Protein AF-A0A9X2EIE8-F1 (afdb_monomer_lite)

Secondary structure (DSSP, 8-state):
-TTIIIIIHHHHHHHSS---SGGG-EEEEEGGGGHHHHHHHHH-TTT-SEEEEES--TTSS-TT--S-HHHHHHHHHHHHPPPTTSSEEEE----SSGGGGSPS--

Radius of gyration: 15.23 Å; chains: 1; bounding box: 39×29×39 Å

Foldseek 3Di:
DVCCQPPVLVVCVVPDPADQFQCRAEEEAEALGLLVQLVCCQPPVRRHAEYERHQYNLVNDDPPDPDCRSVVSVVCSVVRPDDPPRGHYHYDHDDDDPCPSPDPDD

pLDDT: mean 86.69, std 12.81, range [47.38, 98.12]

Structure (mmCIF, N/CA/C/O backbone):
data_AF-A0A9X2EIE8-F1
#
_entry.id   AF-A0A9X2EIE8-F1
#
loop_
_atom_site.group_PDB
_atom_site.id
_atom_site.type_symbol
_atom_site.label_atom_id
_atom_site.label_alt_id
_atom_site.label_comp_id
_atom_site.label_asym_id
_atom_site.label_entity_id
_atom_site.label_seq_id
_atom_site.pdbx_PDB_ins_code
_atom_site.Cartn_x
_atom_site.Cartn_y
_atom_site.Cartn_z
_atom_site.occupancy
_atom_site.B_iso_or_equiv
_atom_site.auth_seq_id
_atom_site.auth_comp_id
_atom_site.auth_asym_id
_atom_site.auth_atom_id
_atom_site.pdbx_PDB_model_num
ATOM 1 N N . MET A 1 1 ? 3.878 7.380 4.542 1.00 91.06 1 MET A N 1
ATOM 2 C CA . MET A 1 1 ? 2.949 6.827 5.554 1.00 91.06 1 MET A CA 1
ATOM 3 C C . MET A 1 1 ? 3.002 7.534 6.918 1.00 91.06 1 MET A C 1
ATOM 5 O O . MET A 1 1 ? 1.959 7.716 7.533 1.00 91.06 1 MET A O 1
ATOM 9 N N . LYS A 1 2 ? 4.160 8.093 7.313 1.00 91.19 2 LYS A N 1
ATOM 10 C CA . LYS A 1 2 ? 4.368 8.967 8.497 1.00 91.19 2 LYS A CA 1
ATOM 11 C C . LYS A 1 2 ? 3.446 10.197 8.641 1.00 91.19 2 LYS A C 1
ATOM 13 O O . LYS A 1 2 ? 3.472 10.845 9.677 1.00 91.19 2 LYS A O 1
ATOM 18 N N . TYR A 1 3 ? 2.661 10.538 7.619 1.00 95.25 3 TYR A N 1
ATOM 19 C CA . TYR A 1 3 ? 1.621 11.572 7.692 1.00 95.25 3 TYR A CA 1
ATOM 20 C C . TYR A 1 3 ? 0.216 10.956 7.703 1.00 95.25 3 TYR A C 1
ATOM 22 O O . TYR A 1 3 ? -0.585 11.260 8.580 1.00 95.25 3 TYR A O 1
ATOM 30 N N . LEU A 1 4 ? -0.063 10.033 6.777 1.00 95.12 4 LEU A N 1
ATOM 31 C CA . LEU A 1 4 ? -1.365 9.371 6.664 1.00 95.12 4 LEU A CA 1
ATOM 32 C C . LEU A 1 4 ? -1.793 8.671 7.964 1.00 95.12 4 LEU A C 1
ATOM 34 O O . LEU A 1 4 ? -2.886 8.942 8.450 1.00 95.12 4 LEU A O 1
ATOM 38 N N . VAL A 1 5 ? -0.927 7.844 8.558 1.00 96.00 5 VAL A N 1
ATOM 39 C CA . VAL A 1 5 ? -1.271 7.055 9.756 1.00 96.00 5 VAL A CA 1
ATOM 40 C C . VAL A 1 5 ? -1.433 7.910 11.017 1.00 96.00 5 VAL A C 1
ATOM 42 O O . VAL A 1 5 ? -2.456 7.771 11.671 1.00 96.00 5 VAL A O 1
ATOM 45 N N . PRO A 1 6 ? -0.514 8.825 11.384 1.00 96.81 6 PRO A N 1
ATOM 46 C CA . PRO A 1 6 ? -0.671 9.583 12.629 1.00 96.81 6 PRO A CA 1
ATOM 47 C C . PRO A 1 6 ? -1.516 10.859 12.500 1.00 96.81 6 PRO A C 1
ATOM 49 O O . PRO A 1 6 ? -1.823 11.472 13.521 1.00 96.81 6 PRO A O 1
ATOM 52 N N . LYS A 1 7 ? -1.851 11.320 11.284 1.00 97.56 7 LYS A N 1
ATOM 53 C CA . LYS A 1 7 ? -2.611 12.571 11.082 1.00 97.56 7 LYS A CA 1
ATOM 54 C C . LYS A 1 7 ? -3.926 12.354 10.348 1.00 97.56 7 LYS A C 1
ATOM 56 O O . LYS A 1 7 ? -4.971 12.722 10.874 1.00 97.56 7 LYS A O 1
ATOM 61 N N . VAL A 1 8 ? -3.886 11.776 9.149 1.00 97.06 8 VAL A N 1
ATOM 62 C CA . VAL A 1 8 ? -5.070 11.716 8.276 1.00 97.06 8 VAL A CA 1
ATOM 63 C C . VAL A 1 8 ? -6.078 10.684 8.769 1.00 97.06 8 VAL A C 1
ATOM 65 O O . VAL A 1 8 ? -7.245 11.027 8.941 1.00 97.06 8 VAL A O 1
ATOM 68 N N . LYS A 1 9 ? -5.641 9.453 9.057 1.00 95.94 9 LYS A N 1
ATOM 69 C CA . LYS A 1 9 ? -6.535 8.394 9.540 1.00 95.94 9 LYS A CA 1
ATOM 70 C C . LYS A 1 9 ? -7.213 8.777 10.871 1.00 95.94 9 LYS A C 1
ATOM 72 O O . LYS A 1 9 ? -8.436 8.744 10.897 1.00 95.94 9 LYS A O 1
ATOM 77 N N . PRO A 1 10 ? -6.511 9.263 11.917 1.00 96.62 10 PRO A N 1
ATOM 78 C CA . PRO A 1 10 ? -7.159 9.720 13.148 1.00 96.62 10 PRO A CA 1
ATOM 79 C C . PRO A 1 10 ? -8.115 10.893 12.932 1.00 96.62 10 PRO A C 1
ATOM 81 O O . PRO A 1 10 ? -9.125 10.998 13.619 1.00 96.62 10 PRO A O 1
ATOM 84 N N . CYS A 1 11 ? -7.815 11.789 11.987 1.00 97.81 11 CYS A N 1
ATOM 85 C CA . CYS A 1 11 ? -8.741 12.859 11.629 1.00 97.81 11 CYS A CA 1
ATOM 86 C C . CYS A 1 11 ? -10.046 12.278 11.064 1.00 97.81 11 CYS A C 1
ATOM 88 O O . CYS A 1 11 ? -11.123 12.663 11.502 1.00 97.81 11 CYS A O 1
ATOM 90 N N . ILE A 1 12 ? -9.964 11.307 10.156 1.00 97.31 12 ILE A N 1
ATOM 91 C CA . ILE A 1 12 ? -11.134 10.625 9.591 1.00 97.31 12 ILE A CA 1
ATOM 92 C C . ILE A 1 12 ? -11.893 9.836 10.669 1.00 97.31 12 ILE A C 1
ATOM 94 O O . ILE A 1 12 ? -13.090 10.054 10.838 1.00 97.31 12 ILE A O 1
ATOM 98 N N . ASP A 1 13 ? -11.195 8.990 11.430 1.00 96.38 13 ASP A N 1
ATOM 99 C CA . ASP A 1 13 ? -11.781 8.111 12.451 1.00 96.38 13 ASP A CA 1
ATOM 100 C C . ASP A 1 13 ? -12.551 8.895 13.529 1.00 96.38 13 ASP A C 1
ATOM 102 O O . ASP A 1 13 ? -13.565 8.420 14.031 1.00 96.38 13 ASP A O 1
ATOM 106 N N . ASN A 1 14 ? -12.079 10.095 13.891 1.00 97.31 14 ASN A N 1
ATOM 107 C CA . ASN A 1 14 ? -12.690 10.905 14.949 1.00 97.31 14 ASN A CA 1
ATOM 108 C C . ASN A 1 14 ? -13.808 11.834 14.457 1.00 97.31 14 ASN A C 1
ATOM 110 O O . ASN A 1 14 ? -14.583 12.323 15.276 1.00 97.31 14 ASN A O 1
ATOM 114 N N . ASN A 1 15 ? -13.869 12.129 13.156 1.00 98.12 15 ASN A N 1
ATOM 115 C CA . ASN A 1 15 ? -14.794 13.134 12.618 1.00 98.12 15 ASN A CA 1
ATOM 116 C C . ASN A 1 15 ? -15.881 12.546 11.710 1.00 98.12 15 ASN A C 1
ATOM 118 O O . ASN A 1 15 ? -16.840 13.247 11.394 1.00 98.12 15 ASN A O 1
ATOM 122 N N . LEU A 1 16 ? -15.757 11.285 11.289 1.00 97.62 16 LEU A N 1
ATOM 123 C CA . LEU A 1 16 ? -16.725 10.603 10.431 1.00 97.62 16 LEU A CA 1
ATOM 124 C C . LEU A 1 16 ? -17.214 9.309 11.093 1.00 97.62 16 LEU A C 1
ATOM 126 O O . LEU A 1 16 ? -16.492 8.672 11.853 1.00 97.62 16 LEU A O 1
ATOM 130 N N . ALA A 1 17 ? -18.438 8.887 10.770 1.00 97.44 17 ALA A N 1
ATOM 131 C CA . ALA A 1 17 ? -19.011 7.627 11.248 1.00 97.44 17 ALA A CA 1
ATOM 132 C C . ALA A 1 17 ? -18.441 6.424 10.470 1.00 97.44 17 ALA A C 1
ATOM 134 O O . ALA A 1 17 ? -19.143 5.773 9.697 1.00 97.44 17 ALA A O 1
ATOM 135 N N . VAL A 1 18 ? -17.145 6.160 10.644 1.00 96.00 18 VAL A N 1
ATOM 136 C CA . VAL A 1 18 ? -16.407 5.065 9.999 1.00 96.00 18 VAL A CA 1
ATOM 137 C C . VAL A 1 18 ? -15.859 4.086 11.035 1.00 96.00 18 VAL A C 1
ATOM 139 O O . VAL A 1 18 ? -15.706 4.414 12.210 1.00 96.00 18 VAL A O 1
ATOM 142 N N . SER A 1 19 ? -15.557 2.859 10.610 1.00 95.56 19 SER A N 1
ATOM 143 C CA . SER A 1 19 ? -14.888 1.898 11.487 1.00 95.56 19 SER A CA 1
ATOM 144 C C . SER A 1 19 ? -13.421 2.283 11.669 1.00 95.56 19 SER A C 1
ATOM 146 O O . SER A 1 19 ? -12.705 2.483 10.694 1.00 95.56 19 SER A O 1
ATOM 148 N N . ASN A 1 20 ? -12.960 2.316 12.916 1.00 92.81 20 ASN A N 1
ATOM 149 C CA . ASN A 1 20 ? -11.549 2.497 13.259 1.00 92.81 20 ASN A CA 1
ATOM 150 C C . ASN A 1 20 ? -10.765 1.169 13.308 1.00 92.81 20 ASN A C 1
ATOM 152 O O . ASN A 1 20 ? -9.565 1.177 13.575 1.00 92.81 20 ASN A O 1
ATOM 156 N N . VAL A 1 21 ? -11.426 0.035 13.051 1.00 93.69 21 VAL A N 1
ATOM 157 C CA . VAL A 1 21 ? -10.815 -1.299 13.063 1.00 93.69 21 VAL A CA 1
ATOM 158 C C . VAL A 1 21 ? -10.010 -1.509 11.780 1.00 93.69 21 VAL A C 1
ATOM 160 O O . VAL A 1 21 ? -10.527 -1.307 10.678 1.00 93.69 21 VAL A O 1
ATOM 163 N N . ALA A 1 22 ? -8.766 -1.975 11.913 1.00 90.81 22 ALA A N 1
ATOM 164 C CA . ALA A 1 22 ? -7.867 -2.242 10.787 1.00 90.81 22 ALA A CA 1
ATOM 165 C C . ALA A 1 22 ? -8.518 -3.139 9.722 1.00 90.81 22 ALA A C 1
ATOM 167 O O . ALA A 1 22 ? -8.486 -2.802 8.541 1.00 90.81 22 ALA A O 1
ATOM 168 N N . ASN A 1 23 ? -9.205 -4.211 10.146 1.00 93.00 23 ASN A N 1
ATOM 169 C CA . ASN A 1 23 ? -9.912 -5.173 9.284 1.00 93.00 23 ASN A CA 1
ATOM 170 C C . ASN A 1 23 ? -10.955 -4.543 8.352 1.00 93.00 23 ASN A C 1
ATOM 172 O O . ASN A 1 23 ? -11.260 -5.108 7.303 1.00 93.00 23 ASN A O 1
ATOM 176 N N . ASN A 1 24 ? -11.479 -3.374 8.721 1.00 94.94 24 ASN A N 1
ATOM 177 C CA . ASN A 1 24 ? -12.458 -2.621 7.943 1.00 94.94 24 ASN A CA 1
ATOM 178 C C . ASN A 1 24 ? -11.835 -1.416 7.220 1.00 94.94 24 ASN A C 1
ATOM 180 O O . ASN A 1 24 ? -12.559 -0.634 6.608 1.00 94.94 24 ASN A O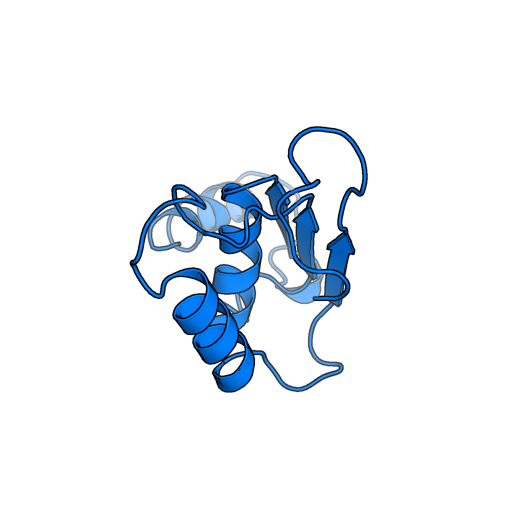 1
ATOM 184 N N . THR A 1 25 ? -10.512 -1.245 7.295 1.00 95.19 25 THR A N 1
ATOM 185 C CA . THR A 1 25 ? -9.789 -0.124 6.693 1.00 95.19 25 THR A CA 1
ATOM 186 C C . THR A 1 25 ? -9.016 -0.594 5.462 1.00 95.19 25 THR A C 1
ATOM 188 O O . THR A 1 25 ? -8.255 -1.566 5.503 1.00 95.19 25 THR A O 1
ATOM 191 N N . PHE A 1 26 ? -9.223 0.122 4.359 1.00 95.69 26 PHE A N 1
ATOM 192 C CA . PHE A 1 26 ? -8.709 -0.201 3.035 1.00 95.69 26 PHE A CA 1
ATOM 193 C C . PHE A 1 26 ? -7.767 0.915 2.579 1.00 95.69 26 PHE A C 1
ATOM 195 O O . PHE A 1 26 ? -8.035 2.091 2.832 1.00 95.69 26 PHE A O 1
ATOM 202 N N . ILE A 1 27 ? -6.691 0.564 1.878 1.00 96.56 27 ILE A N 1
ATOM 203 C CA . ILE A 1 27 ? -5.825 1.532 1.200 1.00 96.56 27 ILE A CA 1
ATOM 204 C C . ILE A 1 27 ? -5.577 1.089 -0.236 1.00 96.56 27 ILE A C 1
ATOM 206 O O . ILE A 1 27 ? -5.264 -0.067 -0.508 1.00 96.56 27 ILE A O 1
ATOM 210 N N . ALA A 1 28 ? -5.738 2.021 -1.166 1.00 96.62 28 ALA A N 1
ATOM 211 C CA . ALA A 1 28 ? -5.611 1.763 -2.588 1.00 96.62 2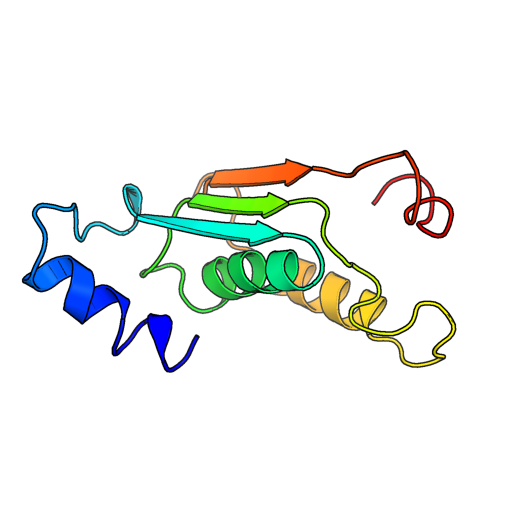8 ALA A CA 1
ATOM 212 C C . ALA A 1 28 ? -4.703 2.802 -3.239 1.00 96.62 28 ALA A C 1
ATOM 214 O O . ALA A 1 28 ? -4.644 3.954 -2.803 1.00 96.62 28 ALA A O 1
ATOM 215 N N . GLY A 1 29 ? -4.018 2.393 -4.298 1.00 95.44 29 GLY A N 1
ATOM 216 C CA . GLY A 1 29 ? -3.183 3.266 -5.106 1.00 95.44 29 GLY A CA 1
ATOM 217 C C . GLY A 1 29 ? -3.064 2.736 -6.525 1.00 95.44 29 GLY A C 1
ATOM 218 O O . GLY A 1 29 ? -3.133 1.527 -6.737 1.00 95.44 29 GLY A O 1
ATOM 219 N N . ALA A 1 30 ? -2.892 3.647 -7.483 1.00 92.75 30 ALA A N 1
ATOM 220 C CA . ALA A 1 30 ? -2.785 3.322 -8.900 1.00 92.75 30 ALA A CA 1
ATOM 221 C C . ALA A 1 30 ? -1.441 3.767 -9.489 1.00 92.75 30 ALA A C 1
ATOM 223 O O . ALA A 1 30 ? -0.875 4.768 -9.036 1.00 92.75 30 ALA A O 1
ATOM 224 N N . SER A 1 31 ? -0.943 3.068 -10.513 1.00 90.62 31 SER A N 1
ATOM 225 C CA . SER A 1 31 ? 0.327 3.389 -11.179 1.00 90.62 31 SER A CA 1
ATOM 226 C C . SER A 1 31 ? 1.485 3.422 -10.170 1.00 90.62 31 SER A C 1
ATOM 228 O O . SER A 1 31 ? 1.636 2.502 -9.366 1.00 90.62 31 SER A O 1
ATOM 230 N N . MET A 1 32 ? 2.299 4.477 -10.149 1.00 90.19 32 MET A N 1
ATOM 231 C CA . MET A 1 32 ? 3.340 4.668 -9.130 1.00 90.19 32 MET A CA 1
ATOM 232 C C . 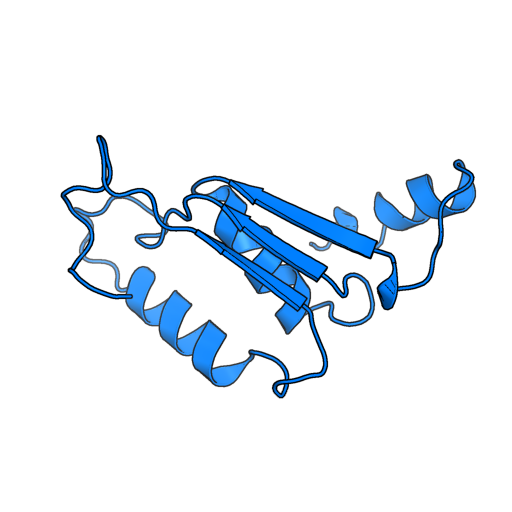MET A 1 32 ? 2.766 4.700 -7.705 1.00 90.19 32 MET A C 1
ATOM 234 O O . MET A 1 32 ? 3.413 4.263 -6.756 1.00 90.19 32 MET A O 1
ATOM 238 N N . GLY A 1 33 ? 1.516 5.143 -7.552 1.00 92.69 33 GLY A N 1
ATOM 239 C CA . GLY A 1 33 ? 0.793 5.099 -6.287 1.00 92.69 33 GLY A CA 1
ATOM 240 C C . GLY A 1 33 ? 0.468 3.683 -5.808 1.00 92.69 33 GLY A C 1
ATOM 241 O O . GLY A 1 33 ? 0.266 3.516 -4.611 1.00 92.69 33 GLY A O 1
ATOM 242 N N . GLY A 1 34 ? 0.468 2.668 -6.682 1.00 92.62 34 GLY A N 1
ATOM 243 C CA . GLY A 1 34 ? 0.241 1.260 -6.322 1.00 92.62 34 GLY A CA 1
ATOM 244 C C . GLY A 1 34 ? 1.313 0.672 -5.397 1.00 92.62 34 GLY A C 1
ATOM 245 O O . GLY A 1 34 ? 1.047 -0.278 -4.668 1.00 92.62 34 GLY A O 1
ATOM 246 N N . LEU A 1 35 ? 2.490 1.304 -5.316 1.00 92.44 35 LEU A N 1
ATOM 247 C CA . LEU A 1 35 ? 3.551 0.933 -4.371 1.00 92.44 35 LEU A CA 1
ATOM 248 C C . LEU A 1 35 ? 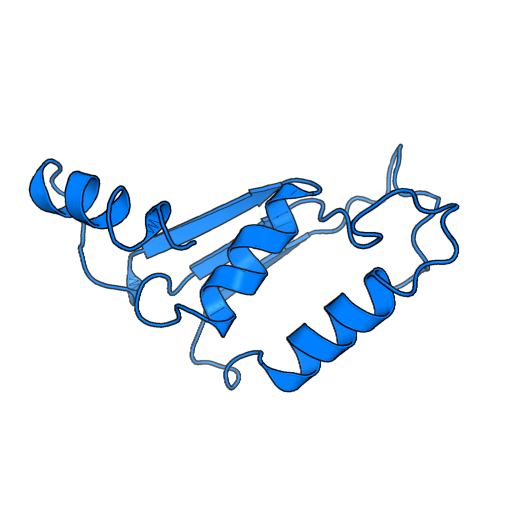3.240 1.360 -2.922 1.00 92.44 35 LEU A C 1
ATOM 250 O O . LEU A 1 35 ? 3.712 0.743 -1.970 1.00 92.44 35 LEU A O 1
ATOM 254 N N . ILE A 1 36 ? 2.425 2.405 -2.733 1.00 94.88 36 ILE A N 1
ATOM 255 C CA . ILE A 1 36 ? 2.040 2.926 -1.411 1.00 94.88 36 ILE A CA 1
ATOM 256 C C . ILE A 1 36 ? 1.226 1.913 -0.589 1.00 94.88 36 ILE A C 1
ATOM 258 O O . ILE A 1 36 ? 1.583 1.704 0.571 1.00 94.88 36 ILE A O 1
ATOM 262 N N . PRO A 1 37 ? 0.140 1.304 -1.108 1.00 95.06 37 PRO A N 1
ATOM 263 C CA . PRO A 1 37 ? -0.634 0.326 -0.352 1.00 95.06 37 PRO A CA 1
ATOM 264 C C . PRO A 1 37 ? 0.185 -0.936 -0.037 1.00 95.06 37 PRO A C 1
ATOM 266 O O . PRO A 1 37 ? 0.050 -1.470 1.059 1.00 95.06 37 PRO A O 1
ATOM 269 N N . LEU A 1 38 ? 1.102 -1.352 -0.919 1.00 93.06 38 LEU A N 1
ATOM 270 C CA . LEU A 1 38 ? 2.032 -2.454 -0.642 1.00 93.06 38 LEU A CA 1
ATOM 271 C C . LEU A 1 38 ? 2.966 -2.131 0.532 1.00 93.06 38 LEU A C 1
ATOM 273 O O . LEU A 1 38 ? 3.113 -2.935 1.441 1.00 93.06 38 LEU A O 1
ATOM 277 N N . TYR A 1 39 ? 3.526 -0.922 0.571 1.00 93.94 39 TYR A N 1
ATOM 278 C CA . TYR A 1 39 ? 4.318 -0.453 1.712 1.00 93.94 39 TYR A CA 1
ATOM 279 C C . TYR A 1 39 ? 3.487 -0.308 3.001 1.00 93.94 39 TYR A C 1
ATOM 281 O O . TYR A 1 39 ? 3.984 -0.494 4.110 1.00 93.94 39 TYR A O 1
ATOM 289 N N . ALA A 1 40 ? 2.208 0.054 2.877 1.00 94.38 40 ALA A N 1
ATOM 290 C CA . ALA A 1 40 ? 1.332 0.243 4.026 1.00 94.38 40 ALA A CA 1
ATOM 291 C C . ALA A 1 40 ? 1.054 -1.070 4.766 1.00 94.38 40 ALA A C 1
ATOM 293 O O . ALA A 1 40 ? 1.050 -1.069 5.989 1.00 94.38 40 ALA A O 1
ATOM 294 N N . VAL A 1 41 ? 0.851 -2.178 4.051 1.00 91.56 41 VAL A N 1
ATOM 295 C CA . VAL A 1 41 ? 0.568 -3.471 4.694 1.00 91.56 41 VAL A CA 1
ATOM 296 C C . VAL A 1 41 ? 1.805 -4.120 5.313 1.00 91.56 41 VAL A C 1
ATOM 298 O O . VAL A 1 41 ? 1.670 -4.847 6.291 1.00 91.56 41 VAL A O 1
ATOM 301 N N . THR A 1 42 ? 3.003 -3.837 4.793 1.00 92.06 42 THR A N 1
ATOM 302 C CA . THR A 1 42 ? 4.256 -4.364 5.355 1.00 92.06 42 THR A CA 1
ATOM 303 C C . THR A 1 42 ? 4.680 -3.608 6.615 1.00 92.06 42 THR A C 1
ATOM 305 O O . THR A 1 42 ? 5.069 -4.221 7.600 1.00 92.06 42 THR A O 1
ATOM 308 N N . GLU A 1 43 ? 4.579 -2.276 6.613 1.00 92.19 43 GLU A N 1
ATOM 309 C CA . GLU A 1 43 ? 5.122 -1.435 7.695 1.00 92.19 43 GLU A CA 1
ATOM 310 C C . GLU A 1 43 ? 4.065 -0.881 8.658 1.00 92.19 43 GLU A C 1
ATOM 312 O O . GLU A 1 43 ? 4.410 -0.388 9.729 1.00 92.19 43 GLU A O 1
ATOM 317 N N . TYR A 1 44 ? 2.787 -0.903 8.267 1.00 93.56 44 TYR A N 1
ATOM 318 C CA . TYR A 1 44 ? 1.661 -0.407 9.071 1.00 93.56 44 TYR A CA 1
ATOM 319 C C . TYR A 1 44 ? 0.468 -1.388 9.078 1.00 93.56 44 TYR A C 1
ATOM 321 O O . TYR A 1 44 ? -0.675 -0.970 8.828 1.00 93.56 44 TYR A O 1
ATOM 329 N N . PRO A 1 45 ? 0.700 -2.689 9.348 1.00 90.25 45 PRO A N 1
ATOM 330 C CA . PRO A 1 45 ? -0.333 -3.728 9.329 1.00 90.25 45 PRO A CA 1
ATOM 331 C C . PRO A 1 45 ? -1.525 -3.450 10.259 1.00 90.25 45 PRO A C 1
ATOM 333 O O . PRO A 1 45 ? -2.639 -3.913 10.017 1.00 90.25 45 PRO A O 1
ATOM 336 N N . GLU A 1 46 ? -1.311 -2.698 11.336 1.00 92.06 46 GLU A N 1
ATOM 337 C CA . GLU A 1 46 ? -2.336 -2.308 12.304 1.00 92.06 46 GLU A CA 1
ATOM 338 C C . GLU A 1 46 ? -3.235 -1.160 11.823 1.00 92.06 46 GLU A C 1
ATOM 340 O O . GLU A 1 46 ? -4.278 -0.898 12.422 1.00 92.06 46 GLU A O 1
ATOM 345 N N . ALA A 1 47 ? -2.848 -0.461 10.755 1.00 94.00 47 ALA A N 1
ATOM 346 C CA . ALA A 1 47 ? -3.612 0.658 10.214 1.00 94.00 47 ALA A CA 1
ATOM 347 C C . ALA A 1 47 ? -4.514 0.247 9.042 1.00 94.00 47 ALA A C 1
ATOM 349 O O . ALA A 1 47 ? -5.589 0.830 8.875 1.00 94.00 47 ALA A O 1
ATOM 350 N N . PHE A 1 48 ? -4.092 -0.737 8.241 1.00 93.44 48 PHE A N 1
ATOM 351 C CA . PHE A 1 48 ? -4.770 -1.148 7.011 1.00 93.44 48 PHE A CA 1
ATOM 352 C C . PHE A 1 48 ? -4.738 -2.669 6.846 1.00 93.44 48 PHE A C 1
ATOM 354 O O . PHE A 1 48 ? -3.673 -3.274 6.902 1.00 93.44 48 PHE A O 1
ATOM 361 N N . PHE A 1 49 ? -5.896 -3.279 6.582 1.00 92.38 49 PHE A N 1
ATOM 362 C CA . PHE A 1 49 ? -5.999 -4.733 6.402 1.00 92.38 49 PHE A CA 1
ATOM 363 C C . PHE A 1 49 ? -6.172 -5.160 4.946 1.00 92.38 49 PHE A C 1
ATOM 365 O O . PHE A 1 49 ? -5.708 -6.226 4.539 1.00 92.38 49 PHE A O 1
ATOM 372 N N . THR A 1 50 ? -6.879 -4.345 4.161 1.00 93.69 50 THR A N 1
ATOM 373 C CA . THR A 1 50 ? -7.097 -4.627 2.742 1.00 93.69 50 THR A CA 1
ATOM 374 C C . THR A 1 50 ? -6.350 -3.617 1.893 1.00 93.69 50 THR A C 1
ATOM 376 O O . THR A 1 50 ? -6.490 -2.407 2.084 1.00 93.69 50 THR A O 1
ATOM 379 N N . VAL A 1 51 ? -5.584 -4.115 0.929 1.00 95.31 51 VAL A N 1
ATOM 380 C CA . VAL A 1 51 ? -4.792 -3.290 0.024 1.00 95.31 51 VAL A CA 1
ATOM 381 C C . VAL A 1 51 ? -5.167 -3.528 -1.426 1.00 95.31 51 VAL A C 1
ATOM 383 O O . VAL A 1 51 ? -5.433 -4.660 -1.819 1.00 95.31 51 VAL A O 1
ATOM 386 N N . ALA A 1 52 ? -5.181 -2.461 -2.222 1.00 95.62 52 ALA A N 1
ATOM 387 C CA . ALA A 1 52 ? -5.385 -2.533 -3.664 1.00 95.62 52 ALA A CA 1
ATOM 388 C C . ALA A 1 52 ? -4.252 -1.813 -4.405 1.00 95.62 52 ALA A C 1
ATOM 390 O O . ALA A 1 52 ? -4.136 -0.589 -4.329 1.00 95.62 52 ALA A O 1
ATOM 391 N N . ALA A 1 53 ? -3.421 -2.576 -5.111 1.00 94.25 53 ALA A N 1
ATOM 392 C CA . ALA A 1 53 ? -2.307 -2.080 -5.912 1.00 94.25 53 ALA A CA 1
ATOM 393 C C . ALA A 1 53 ? -2.672 -2.178 -7.402 1.00 94.25 53 ALA A C 1
ATOM 395 O O . ALA A 1 53 ? -2.558 -3.240 -8.009 1.00 94.25 53 ALA A O 1
ATOM 396 N N . ILE A 1 54 ? -3.162 -1.071 -7.960 1.00 92.81 54 ILE A N 1
ATOM 397 C CA . ILE A 1 54 ? -3.836 -1.020 -9.263 1.00 92.81 54 ILE A CA 1
ATOM 398 C C . ILE A 1 54 ? -2.853 -0.548 -10.341 1.00 92.81 54 ILE A C 1
ATOM 400 O O . ILE A 1 54 ? -2.217 0.497 -10.194 1.00 92.81 54 ILE A O 1
ATOM 404 N N . SER A 1 55 ? -2.709 -1.304 -11.426 1.00 89.81 55 SER A N 1
ATOM 405 C CA . SER A 1 55 ? -1.869 -0.988 -12.590 1.00 89.81 55 SER A CA 1
ATOM 406 C C . SER A 1 55 ? -0.462 -0.530 -12.187 1.00 89.81 55 SER A C 1
ATOM 408 O O . SER A 1 55 ? 0.040 0.501 -12.642 1.00 89.81 55 SER A O 1
ATOM 410 N N . THR A 1 56 ? 0.148 -1.243 -11.239 1.00 89.75 56 THR A N 1
ATOM 411 C CA . THR A 1 56 ? 1.289 -0.732 -10.466 1.00 89.75 56 THR A CA 1
ATOM 412 C C . THR A 1 56 ? 2.516 -0.462 -11.343 1.00 89.75 56 THR A C 1
ATOM 414 O O . THR A 1 56 ? 2.910 -1.275 -12.178 1.00 89.75 56 THR A O 1
ATOM 417 N N . HIS A 1 57 ? 3.168 0.686 -11.132 1.00 88.19 57 HIS A N 1
ATOM 418 C CA . HIS A 1 57 ? 4.396 1.056 -11.845 1.00 88.19 57 HIS A CA 1
ATOM 419 C C . HIS A 1 57 ? 5.633 0.388 -11.223 1.00 88.19 57 HIS A C 1
ATOM 421 O O . HIS A 1 57 ? 6.400 1.012 -10.491 1.00 88.19 57 HIS A O 1
ATOM 427 N N . TRP A 1 58 ? 5.823 -0.898 -11.506 1.00 85.31 58 TRP A N 1
ATOM 428 C CA . TRP A 1 58 ? 6.890 -1.731 -10.928 1.00 85.31 58 TRP A CA 1
ATOM 429 C C . TRP A 1 58 ? 8.344 -1.312 -11.192 1.00 85.31 58 TRP A C 1
ATOM 431 O O . TRP A 1 58 ? 9.179 -1.554 -10.319 1.00 85.31 58 TRP A O 1
ATOM 441 N N . PRO A 1 59 ? 8.691 -0.657 -12.320 1.00 85.75 59 PRO A N 1
ATOM 442 C CA . PRO A 1 59 ? 10.008 -0.054 -12.493 1.00 85.75 59 PRO A CA 1
ATOM 443 C C . PRO A 1 59 ? 10.357 0.950 -11.389 1.00 85.75 59 PRO A C 1
ATOM 445 O O . PRO A 1 59 ? 11.534 1.204 -11.143 1.00 85.75 59 PRO A O 1
ATOM 448 N N . GLY A 1 60 ? 9.352 1.542 -10.728 1.00 82.62 60 GLY A N 1
ATOM 449 C CA . GLY A 1 60 ? 9.499 2.535 -9.660 1.00 82.62 60 GLY A CA 1
ATOM 450 C C . GLY A 1 60 ? 9.950 3.915 -10.148 1.00 82.62 60 GLY A C 1
ATOM 451 O O . GLY A 1 60 ? 9.553 4.927 -9.580 1.00 82.62 60 GLY A O 1
ATOM 452 N N . ILE A 1 61 ? 10.731 3.959 -11.226 1.00 84.06 61 ILE A N 1
ATOM 453 C CA . ILE A 1 61 ? 11.234 5.153 -11.911 1.00 84.06 61 ILE A CA 1
ATOM 454 C C . ILE A 1 61 ? 11.151 4.945 -13.434 1.00 84.06 61 ILE A C 1
ATOM 456 O O . ILE A 1 61 ? 10.254 4.256 -13.912 1.00 84.06 61 ILE A O 1
ATOM 460 N N . ASN A 1 62 ? 12.050 5.533 -14.222 1.00 82.38 62 ASN A N 1
ATOM 461 C CA . ASN A 1 62 ? 12.098 5.294 -15.660 1.00 82.38 62 ASN A CA 1
ATOM 462 C C . ASN A 1 62 ? 12.549 3.841 -15.967 1.00 82.38 62 ASN A C 1
ATOM 464 O O . ASN A 1 62 ? 13.591 3.439 -15.449 1.00 82.38 62 ASN A O 1
ATOM 468 N N . PRO A 1 63 ? 11.815 3.060 -16.790 1.00 75.00 63 PRO A N 1
ATOM 469 C CA . PRO A 1 63 ? 12.222 1.709 -17.198 1.00 75.00 63 PRO A CA 1
ATOM 470 C C . PRO A 1 63 ? 13.608 1.618 -17.851 1.00 75.00 63 PRO A C 1
ATOM 472 O O . PRO A 1 63 ? 14.258 0.584 -17.740 1.00 75.00 63 PRO A O 1
ATOM 475 N N . ASP A 1 64 ? 14.063 2.693 -18.502 1.00 80.88 64 ASP A N 1
ATOM 476 C CA . ASP A 1 64 ? 15.378 2.753 -19.157 1.00 80.88 64 ASP A CA 1
ATOM 477 C C . ASP A 1 64 ? 16.537 3.033 -18.181 1.00 80.88 64 ASP A C 1
ATOM 479 O O . ASP A 1 64 ? 17.708 3.071 -18.576 1.00 80.88 64 ASP A O 1
ATOM 483 N N . ASP A 1 65 ? 16.233 3.272 -16.905 1.00 76.94 65 ASP A N 1
ATOM 484 C CA . ASP A 1 65 ? 17.250 3.497 -15.887 1.00 76.94 65 ASP A CA 1
ATOM 485 C C . ASP A 1 65 ? 17.974 2.184 -15.526 1.00 76.94 65 ASP A C 1
ATOM 487 O O . ASP A 1 65 ? 17.411 1.091 -15.548 1.00 76.94 65 ASP A O 1
ATOM 491 N N . LYS A 1 66 ? 19.256 2.286 -15.168 1.00 82.94 66 LYS A N 1
ATOM 492 C CA . LYS A 1 66 ? 20.099 1.150 -14.761 1.00 82.94 66 LYS A CA 1
ATOM 493 C C . LYS A 1 66 ? 20.015 0.857 -13.264 1.00 82.94 66 LYS A C 1
ATOM 495 O O . LYS A 1 66 ? 20.649 -0.089 -12.793 1.00 82.94 66 LYS A O 1
ATOM 500 N N . LEU A 1 67 ? 19.300 1.683 -12.502 1.00 83.94 67 LEU A N 1
ATOM 501 C CA . LEU A 1 67 ? 19.124 1.481 -11.070 1.00 83.94 67 LEU A CA 1
ATOM 502 C C . LEU A 1 67 ? 18.289 0.215 -10.789 1.00 83.94 67 LEU A C 1
ATOM 504 O O . LEU A 1 67 ? 17.249 0.009 -11.413 1.00 83.94 67 LEU A O 1
ATOM 508 N N . PRO A 1 68 ? 18.672 -0.617 -9.802 1.00 86.88 68 PRO A N 1
ATOM 509 C CA . PRO A 1 68 ? 18.006 -1.890 -9.509 1.00 86.88 68 PRO A CA 1
ATOM 510 C C . PRO A 1 68 ? 16.718 -1.709 -8.681 1.00 86.88 68 PRO A C 1
ATOM 512 O O . PRO A 1 68 ? 16.465 -2.463 -7.743 1.00 86.88 68 PRO A O 1
ATOM 515 N N . ILE A 1 69 ? 15.909 -0.688 -8.979 1.00 88.31 69 ILE A N 1
ATOM 516 C CA . ILE A 1 69 ? 14.760 -0.284 -8.151 1.00 88.31 69 ILE A CA 1
ATOM 517 C C . ILE A 1 69 ? 13.676 -1.359 -8.138 1.00 88.31 69 ILE A C 1
ATOM 519 O O . ILE A 1 69 ? 13.201 -1.730 -7.068 1.00 88.31 69 ILE A O 1
ATOM 523 N N . SER A 1 70 ? 13.330 -1.907 -9.303 1.00 85.88 70 SER A N 1
ATOM 524 C CA . SER A 1 70 ? 12.361 -3.003 -9.417 1.00 85.88 70 SER A CA 1
ATOM 525 C C . SER A 1 70 ? 12.806 -4.237 -8.631 1.00 85.88 70 SER A C 1
ATOM 527 O O . SER A 1 70 ? 12.018 -4.828 -7.898 1.00 85.88 70 SER A O 1
ATOM 529 N N . TRP A 1 71 ? 14.092 -4.589 -8.714 1.00 87.44 71 TRP A N 1
ATOM 530 C CA . TRP A 1 71 ? 14.649 -5.704 -7.953 1.00 87.44 71 TRP A CA 1
ATOM 531 C C . TRP A 1 71 ? 14.593 -5.443 -6.445 1.00 87.44 71 TRP A C 1
ATOM 533 O O . TRP A 1 71 ? 14.157 -6.311 -5.695 1.00 87.44 71 TRP A O 1
ATOM 543 N N . ALA A 1 72 ? 14.966 -4.241 -5.998 1.00 91.31 72 ALA A N 1
ATOM 544 C CA . ALA A 1 72 ? 14.894 -3.861 -4.590 1.00 91.31 72 ALA A CA 1
ATOM 545 C C . ALA A 1 72 ? 13.452 -3.883 -4.056 1.00 91.31 72 ALA A C 1
ATOM 547 O O . ALA A 1 72 ? 13.225 -4.372 -2.952 1.00 91.31 72 ALA A O 1
ATOM 548 N N . LEU A 1 73 ? 12.477 -3.420 -4.847 1.00 90.62 73 LEU A N 1
ATOM 549 C CA . LEU A 1 73 ? 11.049 -3.505 -4.527 1.00 90.62 73 LEU A CA 1
ATOM 550 C C . LEU A 1 73 ? 10.595 -4.961 -4.369 1.00 90.62 73 LEU A C 1
ATOM 552 O O . LEU A 1 73 ? 9.985 -5.304 -3.359 1.00 90.62 73 LEU A O 1
ATOM 556 N N . CYS A 1 74 ? 10.927 -5.831 -5.326 1.00 88.94 74 CYS A N 1
ATOM 557 C CA . CYS A 1 74 ? 10.573 -7.249 -5.257 1.00 88.94 74 CYS A CA 1
ATOM 558 C C . CYS A 1 74 ? 11.218 -7.952 -4.056 1.00 88.94 74 CYS A C 1
ATOM 560 O O . CYS A 1 74 ? 10.556 -8.738 -3.380 1.00 88.94 74 CYS A O 1
ATOM 562 N N . THR A 1 75 ? 12.493 -7.669 -3.775 1.00 93.25 75 THR A N 1
ATOM 563 C CA . THR A 1 75 ? 13.201 -8.212 -2.608 1.00 93.25 75 THR A CA 1
ATOM 564 C C . THR A 1 75 ? 12.545 -7.743 -1.313 1.00 93.25 75 THR A C 1
ATOM 566 O O . THR A 1 75 ? 12.203 -8.575 -0.478 1.00 93.25 75 THR A O 1
ATOM 569 N N . PHE A 1 76 ? 12.263 -6.443 -1.187 1.00 93.62 76 PHE A N 1
ATOM 570 C CA . PHE A 1 76 ? 11.577 -5.887 -0.022 1.00 93.62 76 PHE A CA 1
ATOM 571 C C . PHE A 1 76 ? 10.227 -6.567 0.224 1.00 93.62 76 PHE A C 1
ATOM 573 O O . PHE A 1 76 ? 9.960 -7.010 1.337 1.00 93.62 76 PHE A O 1
ATOM 580 N N . LEU A 1 77 ? 9.387 -6.701 -0.805 1.00 91.25 77 LEU A N 1
ATOM 581 C CA . LEU A 1 77 ? 8.080 -7.340 -0.651 1.00 91.25 77 LEU A CA 1
ATOM 582 C C . LEU A 1 77 ? 8.216 -8.818 -0.278 1.00 91.25 77 LEU A C 1
ATOM 584 O O . LEU A 1 77 ? 7.518 -9.286 0.612 1.00 91.25 77 LEU A O 1
ATOM 588 N N . ARG A 1 78 ? 9.147 -9.549 -0.898 1.00 90.81 78 ARG A N 1
ATOM 589 C CA . ARG A 1 78 ? 9.387 -10.958 -0.561 1.00 90.81 78 ARG A CA 1
ATOM 590 C C . ARG A 1 78 ? 9.794 -11.149 0.901 1.00 90.81 7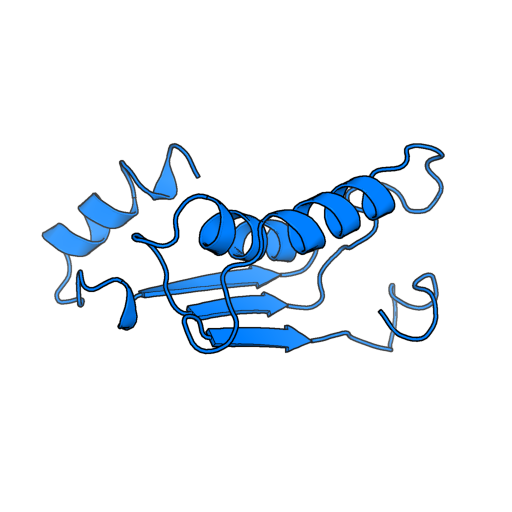8 ARG A C 1
ATOM 592 O O . ARG A 1 78 ? 9.423 -12.153 1.496 1.00 90.81 78 ARG A O 1
ATOM 599 N N . GLU A 1 79 ? 10.561 -10.216 1.453 1.00 93.69 79 GLU A N 1
ATOM 600 C CA . GLU A 1 79 ? 11.084 -10.298 2.819 1.00 93.69 79 GLU A CA 1
ATOM 601 C C . GLU A 1 79 ? 10.116 -9.762 3.883 1.00 93.69 79 GLU A C 1
ATOM 603 O O . GLU A 1 79 ? 10.219 -10.167 5.038 1.00 93.69 79 GLU A O 1
ATOM 608 N N . ASN A 1 80 ? 9.192 -8.864 3.518 1.00 92.81 80 ASN A N 1
ATOM 609 C CA . ASN A 1 80 ? 8.383 -8.109 4.485 1.00 92.81 80 ASN A CA 1
ATOM 610 C C . ASN A 1 80 ? 6.868 -8.298 4.329 1.00 92.81 80 ASN A C 1
ATOM 612 O O . ASN A 1 80 ? 6.107 -7.765 5.138 1.00 92.81 80 ASN A O 1
ATOM 616 N N . LEU A 1 81 ? 6.395 -9.017 3.303 1.00 89.31 81 LEU A N 1
ATOM 617 C CA . LEU A 1 81 ? 4.972 -9.332 3.201 1.00 89.31 81 LEU A CA 1
ATOM 618 C C . LEU A 1 81 ? 4.526 -10.163 4.415 1.00 89.31 81 LEU A C 1
ATOM 620 O O . LEU A 1 81 ? 5.219 -11.101 4.810 1.00 89.31 81 LEU A O 1
ATOM 624 N N . PRO A 1 82 ? 3.364 -9.840 5.004 1.00 85.50 82 PRO A N 1
ATOM 625 C CA . PRO A 1 82 ? 2.846 -10.595 6.131 1.00 85.50 82 PRO A CA 1
ATOM 626 C C . PRO A 1 82 ? 2.458 -12.014 5.714 1.00 85.50 82 PRO A C 1
ATOM 628 O O . PRO A 1 82 ? 2.112 -12.272 4.559 1.00 85.50 82 PRO A O 1
ATOM 631 N N . GLU A 1 83 ? 2.448 -12.917 6.694 1.00 85.06 83 GLU A N 1
ATOM 632 C CA . GLU A 1 83 ? 2.054 -14.311 6.493 1.00 85.06 83 GLU A CA 1
ATOM 633 C C . GLU A 1 83 ? 0.695 -14.422 5.767 1.00 85.06 83 GLU A C 1
ATOM 635 O O . GLU A 1 83 ? -0.264 -13.723 6.143 1.00 85.06 83 GLU A O 1
ATOM 640 N N . PRO A 1 84 ? 0.580 -15.294 4.745 1.00 80.12 84 PRO A N 1
ATOM 641 C CA . PRO A 1 84 ? -0.655 -15.487 3.996 1.00 80.12 84 PRO A CA 1
ATOM 642 C C . PRO A 1 84 ? -1.867 -15.770 4.893 1.00 80.12 84 PRO A C 1
ATOM 644 O O . PRO A 1 84 ? -1.784 -16.487 5.887 1.00 80.12 84 PRO A O 1
ATOM 647 N N . GLY A 1 85 ? -3.026 -15.225 4.515 1.00 78.94 85 GLY A N 1
ATOM 648 C CA . GLY A 1 85 ? -4.286 -15.387 5.252 1.00 78.94 85 GLY A CA 1
ATOM 649 C C . GLY A 1 85 ? -4.571 -14.293 6.285 1.00 78.94 85 GLY A C 1
ATOM 650 O O . GLY A 1 85 ? -5.715 -14.167 6.720 1.00 78.94 85 GLY A O 1
ATOM 651 N N . ASN A 1 86 ? -3.584 -13.454 6.611 1.00 82.25 86 ASN A N 1
ATOM 652 C CA . ASN A 1 86 ? -3.754 -12.361 7.571 1.00 82.25 86 ASN A CA 1
ATOM 653 C C . ASN A 1 86 ? -4.194 -11.032 6.946 1.00 82.25 86 ASN A C 1
ATOM 655 O O . ASN A 1 86 ? -4.581 -10.140 7.686 1.00 82.25 86 ASN A O 1
ATOM 659 N N . TYR A 1 87 ? -4.139 -10.884 5.617 1.00 89.69 87 TYR A N 1
ATOM 660 C CA . TYR A 1 87 ? -4.446 -9.637 4.900 1.00 89.69 87 TYR A CA 1
ATOM 661 C C . TYR A 1 87 ? -5.115 -9.929 3.557 1.00 89.69 87 TYR A C 1
ATOM 663 O O . TYR A 1 87 ? -5.004 -11.034 3.019 1.00 89.69 87 TYR A O 1
ATOM 671 N N . ARG A 1 88 ? -5.816 -8.935 2.999 1.00 91.25 88 ARG A N 1
ATOM 672 C CA . ARG A 1 88 ? -6.473 -9.042 1.687 1.00 91.25 88 ARG A CA 1
ATOM 673 C C . ARG A 1 88 ? -5.771 -8.165 0.664 1.00 91.25 88 ARG A C 1
ATOM 675 O O . ARG A 1 88 ? -5.580 -6.976 0.898 1.00 91.25 88 ARG A O 1
ATOM 682 N N . PHE A 1 89 ? -5.461 -8.747 -0.486 1.00 91.56 89 PHE A N 1
ATOM 683 C CA . PHE A 1 89 ? -4.796 -8.066 -1.588 1.00 91.56 89 PHE A CA 1
ATOM 684 C C . PHE A 1 89 ? -5.700 -8.077 -2.817 1.00 91.56 89 PHE A C 1
ATOM 686 O O . PHE A 1 89 ? -6.199 -9.126 -3.220 1.00 91.56 89 PHE A O 1
ATOM 693 N N . TYR A 1 90 ? -5.885 -6.907 -3.415 1.00 92.25 90 TYR A N 1
ATOM 694 C CA . TYR A 1 90 ? -6.275 -6.763 -4.805 1.00 92.25 90 TYR A CA 1
ATOM 695 C C . TYR A 1 90 ? -5.051 -6.283 -5.582 1.00 92.25 90 TYR A C 1
ATOM 697 O O . TYR A 1 90 ? -4.409 -5.298 -5.210 1.00 92.25 90 TYR A O 1
ATOM 705 N N . TYR A 1 91 ? -4.728 -6.995 -6.649 1.00 87.81 91 TYR A N 1
ATOM 706 C CA . TYR A 1 91 ? -3.653 -6.651 -7.558 1.00 87.81 91 TYR A CA 1
ATOM 707 C C . TYR A 1 91 ? -4.141 -6.897 -8.978 1.00 87.81 91 TYR A C 1
ATOM 709 O O . TYR A 1 91 ? -4.731 -7.945 -9.249 1.00 87.81 91 TYR A O 1
ATOM 717 N N . ASP A 1 92 ? -3.888 -5.944 -9.864 1.00 84.94 92 ASP A N 1
ATOM 718 C CA . ASP A 1 92 ? -4.106 -6.120 -11.288 1.00 84.94 92 ASP A CA 1
ATOM 719 C C . ASP A 1 92 ? -2.897 -5.649 -12.095 1.00 84.94 92 ASP A C 1
ATOM 721 O O . ASP A 1 92 ? -2.030 -4.894 -11.641 1.00 84.94 92 ASP A O 1
ATOM 725 N N . HIS A 1 93 ? -2.839 -6.169 -13.312 1.00 70.25 93 HIS A N 1
ATOM 726 C CA . HIS A 1 93 ? -1.823 -5.841 -14.286 1.00 70.25 93 HIS A CA 1
ATOM 727 C C . HIS A 1 93 ? -2.519 -5.628 -15.620 1.00 70.25 93 HIS A C 1
ATOM 729 O O . HIS A 1 93 ? -3.185 -6.534 -16.125 1.00 70.25 93 HIS A O 1
ATOM 735 N N . ASP A 1 94 ? -2.380 -4.424 -16.163 1.00 63.84 94 ASP A N 1
ATOM 736 C CA . ASP A 1 94 ? -2.949 -4.094 -17.459 1.00 63.84 94 ASP A CA 1
ATOM 737 C C . ASP A 1 94 ? -1.996 -4.548 -18.570 1.00 63.84 94 ASP A C 1
ATOM 739 O O . ASP A 1 94 ? -0.774 -4.461 -18.433 1.00 63.84 94 ASP A O 1
ATOM 743 N N . ILE A 1 95 ? -2.550 -5.076 -19.657 1.00 56.44 95 ILE A N 1
ATOM 744 C CA . ILE A 1 95 ? -1.776 -5.653 -20.770 1.00 56.44 95 ILE A CA 1
ATOM 745 C C . ILE A 1 95 ? -1.759 -4.754 -22.011 1.00 56.44 95 ILE A C 1
ATOM 747 O O . ILE A 1 95 ? -1.066 -5.069 -22.978 1.00 56.44 95 ILE A O 1
ATOM 751 N N . GLU A 1 96 ? -2.481 -3.630 -21.996 1.00 55.81 96 GLU A N 1
ATOM 752 C CA . GLU A 1 96 ? -2.551 -2.698 -23.125 1.00 55.81 96 GLU A CA 1
ATOM 753 C C . GLU A 1 96 ? -1.907 -1.331 -22.814 1.00 55.81 96 GLU A C 1
ATOM 755 O O . GLU A 1 96 ? -1.840 -0.874 -21.674 1.00 55.81 96 GLU A O 1
ATOM 760 N N . MET A 1 97 ? -1.416 -0.662 -23.867 1.00 61.09 97 MET A N 1
ATOM 761 C CA . MET A 1 97 ? -0.741 0.650 -23.855 1.00 61.09 97 MET A CA 1
ATOM 762 C C . MET A 1 97 ? 0.680 0.658 -23.242 1.00 61.09 97 MET A C 1
ATOM 764 O O . MET A 1 97 ? 1.574 -0.016 -23.750 1.00 61.09 97 MET A O 1
ATOM 768 N N . LEU A 1 98 ? 0.935 1.464 -22.200 1.00 52.78 98 LEU A N 1
ATOM 769 C CA . LEU A 1 98 ? 2.269 1.772 -21.642 1.00 52.78 98 LEU A CA 1
ATOM 770 C C . LEU A 1 98 ? 3.007 0.532 -21.086 1.00 52.78 98 LEU A C 1
ATOM 772 O O . LEU A 1 98 ? 4.204 0.590 -20.806 1.00 52.78 98 LEU A O 1
ATOM 776 N N . TYR A 1 99 ? 2.300 -0.594 -20.951 1.00 55.16 99 TYR A N 1
ATOM 777 C CA . TYR A 1 99 ? 2.746 -1.800 -20.261 1.00 55.16 99 TYR A CA 1
ATOM 778 C C . TYR A 1 99 ? 3.402 -2.868 -21.160 1.00 55.16 99 TYR A C 1
ATOM 780 O O . TYR A 1 99 ? 3.800 -3.924 -20.675 1.00 55.16 99 TYR A O 1
ATOM 788 N N . ALA A 1 100 ? 3.631 -2.578 -22.447 1.00 55.75 100 ALA A N 1
ATOM 789 C CA . ALA A 1 100 ? 4.376 -3.467 -23.354 1.00 55.75 100 ALA A CA 1
ATOM 790 C C . ALA A 1 100 ? 5.857 -3.683 -22.956 1.00 55.75 100 ALA A C 1
ATOM 792 O O . ALA A 1 100 ? 6.506 -4.599 -23.458 1.00 55.75 100 ALA A O 1
ATOM 793 N N . TYR A 1 101 ? 6.394 -2.846 -22.060 1.00 56.19 101 TYR A N 1
ATOM 794 C CA . TYR A 1 101 ? 7.768 -2.927 -21.547 1.00 56.19 101 TYR A CA 1
ATOM 795 C C . TYR A 1 101 ? 7.920 -3.803 -20.292 1.00 56.19 101 TYR A C 1
ATOM 797 O O . TYR A 1 101 ? 9.037 -3.982 -19.806 1.00 56.19 101 TYR A O 1
ATOM 805 N N . TYR A 1 102 ? 6.827 -4.339 -19.742 1.00 56.66 102 TYR A N 1
ATOM 806 C CA . TYR A 1 102 ? 6.882 -5.179 -18.547 1.00 56.66 102 TYR A CA 1
ATOM 807 C C . TYR A 1 102 ? 7.109 -6.640 -18.963 1.00 56.66 102 TYR A C 1
ATOM 809 O O . TYR A 1 102 ? 6.474 -7.112 -19.910 1.00 56.66 102 TYR A O 1
ATOM 817 N N . PRO A 1 103 ? 8.024 -7.373 -18.302 1.00 52.34 103 PRO A N 1
ATOM 818 C CA . PRO A 1 103 ? 8.288 -8.765 -18.644 1.00 52.34 103 PRO A CA 1
ATOM 819 C C . PRO A 1 103 ? 7.031 -9.634 -18.453 1.00 52.34 103 PRO A C 1
ATOM 821 O O . PRO A 1 103 ? 6.203 -9.335 -17.587 1.00 52.34 103 PRO A O 1
ATOM 824 N N . PRO A 1 104 ? 6.870 -10.709 -19.248 1.00 47.38 104 PRO A N 1
ATOM 825 C CA . PRO A 1 104 ? 5.714 -11.582 -19.133 1.00 47.38 104 PRO A CA 1
ATOM 826 C C . PRO A 1 104 ? 5.774 -12.358 -17.813 1.00 47.38 104 PRO A C 1
ATOM 828 O O . PRO A 1 104 ? 6.759 -13.044 -17.547 1.00 47.38 104 PRO A O 1
ATOM 831 N N . LEU A 1 105 ? 4.676 -12.261 -17.055 1.00 53.19 105 LEU A N 1
ATOM 832 C CA . LEU A 1 105 ? 4.461 -12.778 -15.697 1.00 53.19 105 LEU A CA 1
ATOM 833 C C . LEU A 1 105 ? 5.385 -12.159 -14.631 1.00 53.19 105 LEU A C 1
ATOM 835 O O . LEU A 1 105 ? 6.602 -12.336 -14.632 1.00 53.19 105 LEU A O 1
ATOM 839 N N . GLN A 1 106 ? 4.735 -11.435 -13.717 1.00 54.84 106 GLN A N 1
ATOM 840 C CA . GLN A 1 106 ? 5.272 -10.840 -12.490 1.00 54.84 106 GLN A CA 1
ATOM 841 C C . GLN A 1 106 ? 5.048 -11.772 -11.303 1.00 54.84 106 GLN A C 1
ATOM 843 O O . GLN A 1 106 ? 3.968 -12.407 -11.262 1.00 54.84 106 GLN A O 1
#

Organism: NCBI:txid2926617

InterPro domains:
  IPR000801 Esterase-like [PF00756] (3-57)
  IPR029058 Alpha/Beta hydrolase fold [G3DSA:3.40.50.1820] (1-97)
  IPR029058 Alph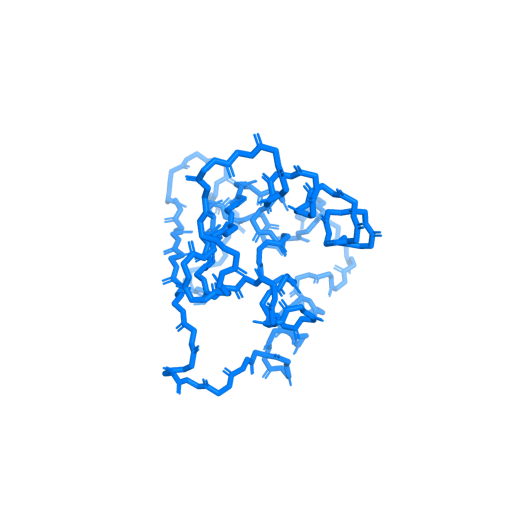a/Beta hydrolase fold [SSF53474] (3-67)

Sequence (106 aa):
MKYLVPKVKPCIDNNLAVSNVANNTFIAGASMGGLIPLYAVTEYPEAFFTVAAISTHWPGINPDDKLPISWALCTFLRENLPEPGNYRFYYDHDIEMLYAYYPPLQ